Protein AF-A0A453L7Y2-F1 (afdb_monomer_lite)

Organism: Aegilops tauschii subsp. strangulata (NCBI:txid200361)

Sequence (68 aa):
TKRRPLPHLRHSITIQRPPVLQSEAPTMAAAAKIAPSMLSSDFANLASEAERMVRLGADWLHMDVMDG

pLDDT: mean 79.35, std 20.18, range [39.97, 98.38]

Foldseek 3Di:
DDDDDDDDDDPPPDPDDPDDPPPPPPPPPPDDAAAEELVPDDPVPSVVVLVVCVVVPHPYHHYDDDPD

Secondary structure (DSSP, 8-state):
--PPPPP--------PPPP---------PPPP----BGGGS-GGGHHHHHHHHHHTT-SS-B------

Radius of gyration: 34.91 Å; chains: 1; bounding box: 59×22×103 Å

InterPro domains:
  IPR000056 Ribulose-phosphate 3-epimerase-like [PF00834] (33-68)
  IPR000056 Ribulose-phosphate 3-epimerase-like [PTHR11749] (32-68)
  IPR011060 Ribulose-phosphate binding barrel [SSF51366] (33-68)
  IPR013785 Aldolase-type TIM barrel [G3DSA:3.20.20.70] (27-68)

Structure (mmCIF, N/CA/C/O backbone):
data_AF-A0A453L7Y2-F1
#
_entry.id   AF-A0A453L7Y2-F1
#
loop_
_atom_site.group_PDB
_atom_site.id
_atom_site.type_symbol
_atom_site.label_atom_id
_atom_site.label_alt_id
_atom_site.label_comp_id
_atom_site.label_asym_id
_atom_site.label_entity_id
_atom_site.label_seq_id
_atom_site.pdbx_PDB_ins_code
_atom_site.Cartn_x
_atom_site.Cartn_y
_atom_site.Cartn_z
_atom_site.occupancy
_atom_site.B_iso_or_equiv
_atom_site.auth_seq_id
_atom_site.auth_comp_id
_atom_site.auth_asym_id
_atom_site.auth_atom_id
_atom_site.pdbx_PDB_model_num
ATOM 1 N N . THR A 1 1 ? -43.011 4.388 94.818 1.00 45.78 1 THR A N 1
ATOM 2 C CA . THR A 1 1 ? -43.175 5.046 93.499 1.00 45.78 1 THR A CA 1
ATOM 3 C C . THR A 1 1 ? -41.984 4.712 92.607 1.00 45.78 1 THR A C 1
ATOM 5 O O . THR A 1 1 ? -40.943 5.348 92.687 1.00 45.78 1 THR A O 1
ATOM 8 N N . LYS A 1 2 ? -42.084 3.629 91.818 1.00 39.97 2 LYS A N 1
ATOM 9 C CA . LYS A 1 2 ? -40.989 3.116 90.971 1.00 39.97 2 LYS A CA 1
ATOM 10 C C . LYS A 1 2 ? -40.808 4.009 89.733 1.00 39.97 2 LYS A C 1
ATOM 12 O O . LYS A 1 2 ? -41.700 4.057 88.893 1.00 39.97 2 LYS A O 1
ATOM 17 N N . ARG A 1 3 ? -39.669 4.700 89.606 1.00 46.81 3 ARG A N 1
ATOM 18 C CA . ARG A 1 3 ? -39.277 5.403 88.369 1.00 46.81 3 ARG A CA 1
ATOM 19 C C . ARG A 1 3 ? -38.748 4.366 87.367 1.00 46.81 3 ARG A C 1
ATOM 21 O O . ARG A 1 3 ? -37.765 3.693 87.659 1.00 46.81 3 ARG A O 1
ATOM 28 N N . ARG A 1 4 ? -39.421 4.189 86.224 1.00 46.88 4 ARG A N 1
ATOM 29 C CA . ARG A 1 4 ? -38.911 3.393 85.088 1.00 46.88 4 ARG A CA 1
ATOM 30 C C . ARG A 1 4 ? -37.772 4.164 84.399 1.00 46.88 4 ARG A C 1
ATOM 32 O O . ARG A 1 4 ? -37.924 5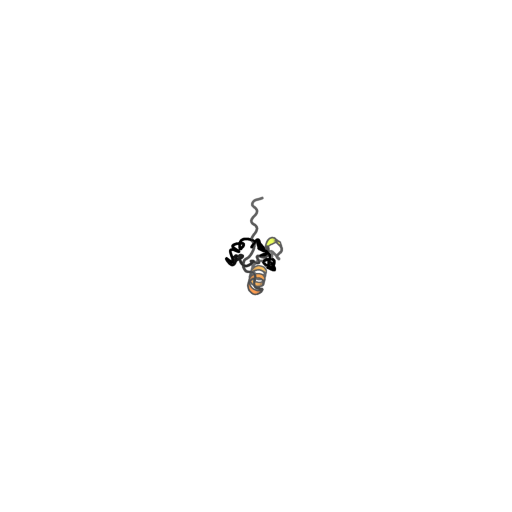.374 84.236 1.00 46.88 4 ARG A O 1
ATOM 39 N N . PRO A 1 5 ? -36.675 3.518 83.968 1.00 48.19 5 PRO A N 1
ATOM 40 C CA . PRO A 1 5 ? -35.674 4.187 83.148 1.00 48.19 5 PRO A CA 1
ATOM 41 C C . PRO A 1 5 ? -36.161 4.252 81.690 1.00 48.19 5 PRO A C 1
ATOM 43 O O . PRO A 1 5 ? -36.736 3.293 81.176 1.00 48.19 5 PRO A O 1
ATOM 46 N N . LEU A 1 6 ? -35.969 5.403 81.043 1.00 54.59 6 LEU A N 1
ATOM 47 C CA . LEU A 1 6 ? -36.298 5.624 79.630 1.00 54.59 6 LEU A CA 1
ATOM 48 C C . LEU A 1 6 ? -35.305 4.878 78.715 1.00 54.59 6 LEU A C 1
ATOM 50 O O . LEU A 1 6 ? -34.111 4.841 79.029 1.00 54.59 6 LEU A O 1
ATOM 54 N N . PRO A 1 7 ? -35.757 4.313 77.579 1.00 49.69 7 PRO A N 1
ATOM 55 C CA . PRO A 1 7 ? -34.864 3.683 76.621 1.00 49.69 7 PRO A CA 1
ATOM 56 C C . PRO A 1 7 ? -34.072 4.758 75.870 1.00 49.69 7 PRO A C 1
ATOM 58 O O . PRO A 1 7 ? -34.606 5.724 75.330 1.00 49.69 7 PRO A O 1
ATOM 61 N N . HIS A 1 8 ? -32.763 4.582 75.879 1.00 53.47 8 HIS A N 1
ATOM 62 C CA . HIS A 1 8 ? -31.766 5.424 75.234 1.00 53.47 8 HIS A CA 1
ATOM 63 C C . HIS A 1 8 ? -31.914 5.309 73.710 1.00 53.47 8 HIS A C 1
ATOM 65 O O . HIS A 1 8 ? -31.637 4.254 73.138 1.00 53.47 8 HIS A O 1
ATOM 71 N N . LEU A 1 9 ? -32.332 6.393 73.046 1.00 53.47 9 LEU A N 1
ATOM 72 C CA . LEU A 1 9 ? -32.267 6.510 71.588 1.00 53.47 9 LEU A CA 1
ATOM 73 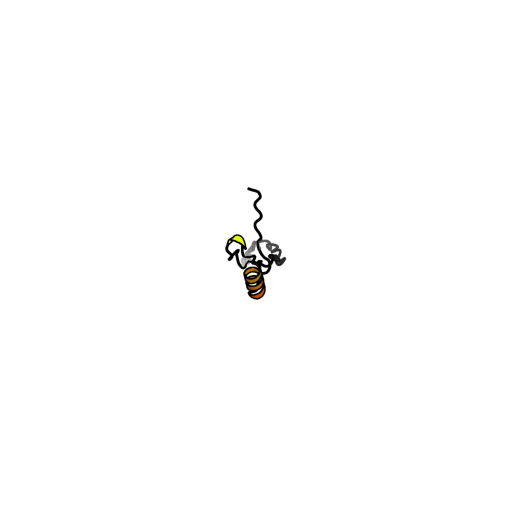C C . LEU A 1 9 ? -30.795 6.520 71.147 1.00 53.47 9 LEU A C 1
ATOM 75 O O . LEU A 1 9 ? -30.089 7.520 71.300 1.00 53.47 9 LEU A O 1
ATOM 79 N N . ARG A 1 10 ? -30.329 5.411 70.566 1.00 52.56 10 ARG A N 1
ATOM 80 C CA . ARG A 1 10 ? -29.068 5.374 69.820 1.00 52.56 10 ARG A CA 1
ATOM 81 C C . ARG A 1 10 ? -29.298 6.009 68.450 1.00 52.56 10 ARG A C 1
ATOM 83 O O . ARG A 1 10 ? -29.849 5.376 67.558 1.00 52.56 10 ARG A O 1
ATOM 90 N N . HIS A 1 11 ? -28.874 7.257 68.291 1.00 52.06 11 HIS A N 1
ATOM 91 C CA . HIS A 1 11 ? -28.845 7.924 66.993 1.00 52.06 11 HIS A CA 1
ATOM 92 C C . HIS A 1 11 ? -27.640 7.393 66.207 1.00 52.06 11 HIS A C 1
ATOM 94 O O . HIS A 1 11 ? -26.523 7.884 66.355 1.00 52.06 11 HIS A O 1
ATOM 100 N N . SER A 1 12 ? -27.839 6.344 65.409 1.00 56.19 12 SER A N 1
ATOM 101 C CA . SER A 1 12 ? -26.836 5.905 64.439 1.00 56.19 12 SER A CA 1
ATOM 102 C C . SER A 1 12 ? -26.799 6.907 63.284 1.00 56.19 12 SER A C 1
ATOM 104 O O . SER A 1 12 ? -27.633 6.857 62.379 1.00 56.19 12 SER A O 1
ATOM 106 N N . ILE A 1 13 ? -25.849 7.838 63.326 1.00 58.75 13 ILE A N 1
ATOM 107 C CA . ILE A 1 13 ? -25.559 8.730 62.201 1.00 58.75 13 ILE A CA 1
ATOM 108 C C . ILE A 1 13 ? -24.874 7.882 61.128 1.00 58.75 13 ILE A C 1
ATOM 110 O O . ILE A 1 13 ? -23.701 7.533 61.241 1.00 58.75 13 ILE A O 1
ATOM 114 N N . THR A 1 14 ? -25.629 7.503 60.101 1.00 57.62 14 THR A N 1
ATOM 115 C CA . THR A 1 14 ? -25.071 6.855 58.912 1.00 57.62 14 THR A CA 1
ATOM 116 C C . THR A 1 14 ? -24.484 7.954 58.035 1.00 57.62 14 THR A C 1
ATOM 118 O O . THR A 1 14 ? -25.233 8.751 57.473 1.00 57.62 14 THR A O 1
ATOM 121 N N . ILE A 1 15 ? -23.155 8.031 57.930 1.00 60.69 15 ILE A N 1
ATOM 122 C CA . ILE A 1 15 ? -22.502 8.920 56.962 1.00 60.69 15 ILE A CA 1
ATOM 123 C C . ILE A 1 15 ? -22.739 8.320 55.574 1.00 60.69 15 ILE A C 1
ATOM 125 O O . ILE A 1 15 ? -22.063 7.374 55.171 1.00 60.69 15 ILE A O 1
ATOM 129 N N . GLN A 1 16 ? -23.734 8.838 54.854 1.00 57.34 16 GLN A N 1
ATOM 130 C CA . GLN A 1 16 ? -23.922 8.504 53.448 1.00 57.34 16 GLN A CA 1
ATOM 131 C C . GLN A 1 16 ? -22.837 9.214 52.634 1.00 57.34 16 GLN A C 1
ATOM 133 O O . GLN A 1 16 ? -22.745 10.440 52.615 1.00 57.34 16 GLN A O 1
ATOM 138 N N . ARG A 1 17 ? -21.976 8.420 51.995 1.00 57.53 17 ARG A N 1
ATOM 139 C CA . ARG A 1 17 ? -20.989 8.893 51.018 1.00 57.53 17 ARG A CA 1
ATOM 140 C C . ARG A 1 17 ? -21.753 9.609 49.889 1.00 57.53 17 ARG A C 1
ATOM 142 O O . ARG A 1 17 ? -22.741 9.039 49.422 1.00 57.53 17 ARG A O 1
ATOM 149 N N . PRO A 1 18 ? -21.355 10.819 49.458 1.00 58.69 18 PRO A N 1
ATOM 150 C CA . PRO A 1 18 ? -22.060 11.503 48.380 1.00 58.69 18 PRO A CA 1
ATOM 151 C C . PRO A 1 18 ? -22.027 10.642 47.107 1.00 58.69 18 PRO A C 1
ATOM 153 O O . PRO A 1 18 ? -21.016 9.971 46.863 1.00 58.69 18 PRO A O 1
ATOM 156 N N . PRO A 1 19 ? -23.107 10.630 46.305 1.00 61.53 19 PRO A N 1
ATOM 157 C CA . PRO A 1 19 ? -23.113 9.917 45.040 1.00 61.53 19 PRO A CA 1
ATOM 158 C C . PRO A 1 19 ? -22.039 10.531 44.144 1.00 61.53 19 PRO A C 1
ATOM 160 O O . PRO A 1 19 ? -22.071 11.721 43.831 1.00 61.53 19 PRO A O 1
ATOM 163 N N . VAL A 1 20 ? -21.057 9.717 43.760 1.00 67.75 20 VAL A N 1
ATOM 164 C CA . VAL A 1 20 ? -20.134 10.072 42.685 1.00 67.75 20 VAL A CA 1
ATOM 165 C C . VAL A 1 20 ? -21.004 10.242 41.443 1.00 67.75 20 VAL A C 1
ATOM 167 O O . VAL A 1 20 ? -21.621 9.277 41.001 1.00 67.75 20 VAL A O 1
ATOM 170 N N . LEU A 1 21 ? -21.100 11.465 40.916 1.00 61.88 21 LEU A N 1
ATOM 171 C CA . LEU A 1 21 ? -21.672 11.727 39.597 1.00 61.88 21 LEU A CA 1
ATOM 172 C C . LEU A 1 21 ? -20.775 11.026 38.570 1.00 61.88 21 LEU A C 1
ATOM 174 O O . LEU A 1 21 ? -19.791 11.588 38.096 1.00 61.88 21 LEU A O 1
ATOM 178 N N . GLN A 1 22 ? -21.066 9.757 38.293 1.00 57.53 22 GLN A N 1
ATOM 179 C CA . GLN A 1 22 ? -20.458 9.010 37.204 1.00 57.53 22 GLN A CA 1
ATOM 180 C C . GLN A 1 22 ? -21.027 9.597 35.914 1.00 57.53 22 GLN A C 1
ATOM 182 O O . GLN A 1 22 ? -22.189 9.378 35.579 1.00 57.53 22 GLN A O 1
ATOM 187 N N . SER A 1 23 ? -20.238 10.417 35.221 1.00 59.75 23 SER A N 1
ATOM 188 C CA . SER A 1 23 ? -20.581 10.855 33.875 1.00 59.75 23 SER A CA 1
ATOM 189 C C . SER A 1 23 ? -20.463 9.649 32.943 1.00 59.75 23 SER A C 1
ATOM 191 O O . SER A 1 23 ? -19.406 9.406 32.365 1.00 59.75 23 SER A O 1
ATOM 193 N N . GLU A 1 24 ? -21.535 8.876 32.804 1.00 58.94 24 GLU A N 1
ATOM 194 C CA . GLU A 1 24 ? -21.656 7.821 31.793 1.00 58.94 24 GLU A CA 1
ATOM 195 C C . GLU A 1 24 ? -21.965 8.423 30.413 1.00 58.94 24 GLU A C 1
ATOM 197 O O . GLU A 1 24 ? -22.918 8.046 29.736 1.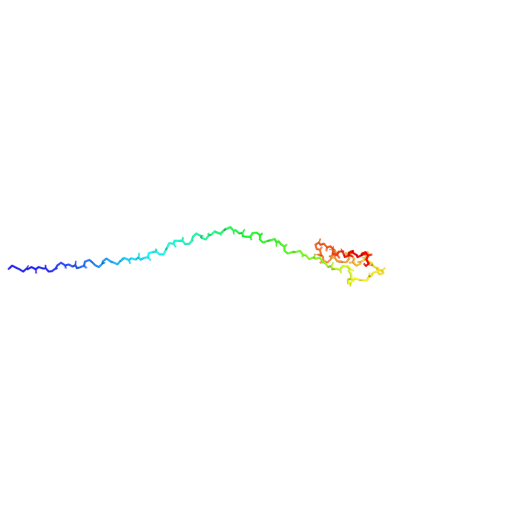00 58.94 24 GLU A O 1
ATOM 202 N N . ALA A 1 25 ? -21.168 9.398 29.975 1.00 63.25 25 ALA A N 1
ATOM 203 C CA . ALA A 1 25 ? -21.093 9.653 28.548 1.00 63.25 25 ALA A CA 1
ATOM 204 C C . ALA A 1 25 ? -20.320 8.465 27.959 1.00 63.25 25 ALA A C 1
ATOM 206 O O . ALA A 1 25 ? -19.186 8.235 28.392 1.00 63.25 25 ALA A O 1
ATOM 207 N N . PRO A 1 26 ? -20.880 7.686 27.014 1.00 63.06 26 PRO A N 1
ATOM 208 C CA . PRO A 1 26 ? -20.073 6.712 26.312 1.00 63.06 26 PRO A CA 1
ATOM 209 C C . PRO A 1 26 ? -18.979 7.509 25.611 1.00 63.06 26 PRO A C 1
ATOM 211 O O . PRO A 1 26 ? -19.257 8.303 24.711 1.00 63.06 26 PRO A O 1
ATOM 214 N N . THR A 1 27 ? -17.734 7.343 26.051 1.00 65.19 27 THR A N 1
ATOM 215 C CA . THR A 1 27 ? -16.586 7.788 25.275 1.00 65.19 27 THR A CA 1
ATOM 216 C C . THR A 1 27 ? -16.705 7.042 23.957 1.00 65.19 27 THR A C 1
ATOM 218 O O . THR A 1 27 ? -16.425 5.846 23.896 1.00 65.19 27 THR A O 1
ATOM 221 N N . MET A 1 28 ? -17.208 7.711 22.919 1.00 65.56 28 MET A N 1
ATOM 222 C CA . MET A 1 28 ? -17.177 7.213 21.550 1.00 65.56 28 MET A CA 1
ATOM 223 C C . MET A 1 28 ? -15.708 7.185 21.147 1.00 65.56 28 MET A C 1
ATOM 225 O O . MET A 1 28 ? -15.194 8.111 20.522 1.00 65.56 28 MET A O 1
ATOM 229 N N . ALA A 1 29 ? -15.003 6.159 21.619 1.00 73.38 29 ALA A N 1
ATOM 230 C CA . ALA A 1 29 ? -13.637 5.895 21.240 1.00 73.38 29 ALA A CA 1
ATOM 231 C C . ALA A 1 29 ? -13.635 5.757 19.720 1.00 73.38 29 ALA A C 1
ATOM 233 O O . ALA A 1 29 ? -14.424 4.993 19.158 1.00 73.38 29 ALA A O 1
ATOM 234 N N . ALA A 1 30 ? -12.801 6.555 19.057 1.00 80.94 30 ALA A N 1
ATOM 235 C CA . ALA A 1 30 ? -12.662 6.484 17.615 1.00 80.94 30 ALA A CA 1
ATOM 236 C C . ALA A 1 30 ? -12.349 5.035 17.214 1.00 80.94 30 ALA A C 1
ATOM 238 O O . ALA A 1 30 ? -11.484 4.393 17.814 1.00 80.94 30 ALA A O 1
ATOM 239 N N . ALA A 1 31 ? -13.076 4.512 16.225 1.00 90.00 31 ALA A N 1
ATOM 240 C CA . ALA A 1 31 ? -12.824 3.175 15.711 1.00 90.00 31 ALA A CA 1
ATOM 241 C C . ALA A 1 31 ? -11.391 3.096 15.163 1.00 90.00 31 ALA A C 1
ATOM 243 O O . ALA A 1 31 ? -10.967 3.980 14.415 1.00 90.00 31 ALA A O 1
ATOM 244 N N . ALA A 1 32 ? -10.656 2.046 15.535 1.00 93.19 32 ALA A N 1
ATOM 245 C CA . ALA A 1 32 ? -9.306 1.825 15.033 1.00 93.19 32 ALA A CA 1
ATOM 246 C C . ALA A 1 32 ? -9.325 1.659 13.505 1.00 93.19 32 ALA A C 1
ATOM 248 O O . ALA A 1 32 ? -10.217 1.008 12.958 1.00 93.19 32 ALA A O 1
ATOM 249 N N . LYS A 1 33 ? -8.336 2.258 12.837 1.00 96.00 33 LYS A N 1
ATOM 250 C CA . LYS A 1 33 ? -8.146 2.209 11.384 1.00 96.00 33 LYS A CA 1
ATOM 251 C C . LYS A 1 33 ? -6.840 1.506 11.053 1.00 96.00 33 LYS A C 1
ATOM 253 O O . LYS A 1 33 ? -5.835 1.750 11.721 1.00 96.00 33 LYS A O 1
ATOM 258 N N . ILE A 1 34 ? -6.855 0.655 10.031 1.00 97.19 34 ILE A N 1
ATOM 259 C CA . ILE A 1 34 ? -5.678 -0.092 9.578 1.00 97.19 34 ILE A CA 1
ATOM 260 C C . ILE A 1 34 ? -5.196 0.475 8.242 1.00 97.19 34 ILE A C 1
ATOM 262 O O . ILE A 1 34 ? -5.936 0.476 7.259 1.00 97.19 34 ILE A O 1
ATOM 266 N N . ALA A 1 35 ? -3.942 0.932 8.214 1.00 98.06 35 ALA A N 1
ATOM 267 C CA . ALA A 1 35 ? -3.294 1.490 7.031 1.00 98.06 35 ALA A CA 1
ATOM 268 C C . ALA A 1 35 ? -1.916 0.836 6.802 1.00 98.06 35 ALA A C 1
ATOM 270 O O . ALA A 1 35 ? -0.935 1.254 7.418 1.00 98.06 35 ALA A O 1
ATOM 271 N N . PRO A 1 36 ? -1.816 -0.214 5.963 1.00 97.69 36 PRO A N 1
ATOM 272 C CA . PRO A 1 36 ? -0.544 -0.870 5.656 1.00 97.69 36 PRO A CA 1
ATOM 273 C C . PRO A 1 36 ? 0.445 0.089 4.976 1.00 97.69 36 PRO A C 1
ATOM 275 O O . PRO A 1 36 ? 0.044 0.845 4.091 1.00 97.69 36 PRO A O 1
ATOM 278 N N . SER A 1 37 ? 1.730 0.044 5.356 1.00 97.62 37 SER A N 1
ATOM 279 C CA . SER A 1 37 ? 2.789 0.830 4.698 1.00 97.62 37 SER A CA 1
ATOM 280 C C . SER A 1 37 ? 3.151 0.232 3.344 1.00 97.62 37 SER A C 1
ATOM 282 O O . SER A 1 37 ? 3.597 -0.916 3.248 1.00 97.62 37 SER A O 1
ATOM 284 N N . MET A 1 38 ? 3.014 1.046 2.299 1.00 97.56 38 MET A N 1
ATOM 285 C CA . MET A 1 38 ? 3.382 0.660 0.940 1.00 97.56 38 MET A CA 1
ATOM 286 C C . MET A 1 38 ? 4.902 0.561 0.747 1.00 97.56 38 MET A C 1
ATOM 288 O O . MET A 1 38 ? 5.331 -0.120 -0.180 1.00 97.56 38 MET A O 1
ATOM 292 N N . LEU A 1 39 ? 5.725 1.118 1.651 1.00 96.62 39 LEU A N 1
ATOM 293 C CA . LEU A 1 39 ? 7.182 0.917 1.614 1.00 96.62 39 LEU A CA 1
ATOM 294 C C . LEU A 1 39 ? 7.602 -0.543 1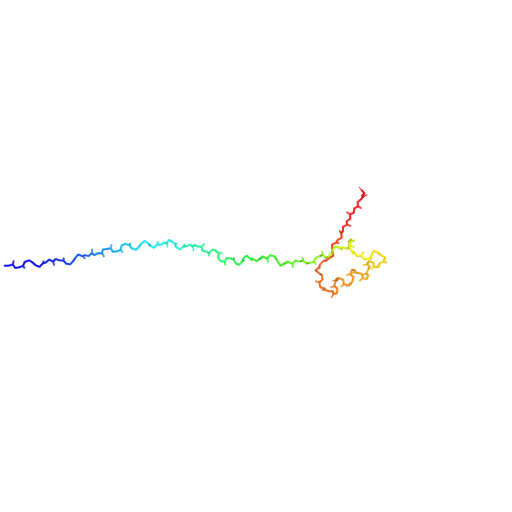.818 1.00 96.62 39 LEU A C 1
ATOM 296 O O . LEU A 1 39 ? 8.699 -0.929 1.426 1.00 96.62 39 LEU A O 1
ATOM 300 N N . SER A 1 40 ? 6.744 -1.348 2.449 1.00 96.94 40 SER A N 1
ATOM 301 C CA . SER A 1 40 ? 6.992 -2.777 2.684 1.00 96.94 40 SER A CA 1
ATOM 302 C C . SER A 1 40 ? 6.479 -3.678 1.551 1.00 96.94 40 SER A C 1
ATOM 304 O O . SER A 1 40 ? 6.538 -4.899 1.677 1.00 96.94 40 SER A O 1
ATOM 306 N N . SER A 1 41 ? 5.927 -3.101 0.479 1.00 97.44 41 SER A N 1
ATOM 307 C CA . SER A 1 41 ? 5.330 -3.842 -0.640 1.00 97.44 41 SER A CA 1
ATOM 308 C C . SER A 1 41 ? 6.341 -4.128 -1.753 1.00 97.44 41 SER A C 1
ATOM 310 O O . SER A 1 41 ? 7.426 -3.551 -1.803 1.00 97.44 41 SER A O 1
ATOM 312 N N . ASP A 1 42 ? 5.963 -4.998 -2.691 1.00 97.62 42 ASP A N 1
ATOM 313 C CA . ASP A 1 42 ? 6.703 -5.150 -3.943 1.00 97.62 42 ASP A CA 1
ATOM 314 C C . ASP A 1 42 ? 6.486 -3.926 -4.850 1.00 97.62 42 ASP A C 1
ATOM 316 O O . ASP A 1 42 ? 5.433 -3.753 -5.469 1.00 97.62 42 ASP A O 1
ATOM 320 N N . PHE A 1 43 ? 7.508 -3.076 -4.948 1.00 95.94 43 PHE A N 1
ATOM 321 C CA . PHE A 1 43 ? 7.476 -1.861 -5.763 1.00 95.94 43 PHE A CA 1
ATOM 322 C C . PHE A 1 43 ? 7.352 -2.132 -7.264 1.00 95.94 43 PHE A C 1
ATOM 324 O O . PHE A 1 43 ? 6.807 -1.289 -7.980 1.00 95.94 43 PHE A O 1
ATOM 331 N N . ALA A 1 44 ? 7.811 -3.290 -7.753 1.00 97.94 44 ALA A N 1
ATOM 332 C CA . ALA A 1 44 ? 7.661 -3.642 -9.164 1.00 97.94 44 ALA A CA 1
ATOM 333 C C . ALA A 1 44 ? 6.191 -3.899 -9.537 1.00 97.94 44 ALA A C 1
ATOM 335 O O . ALA A 1 44 ? 5.826 -3.807 -10.709 1.00 97.94 44 ALA A O 1
ATOM 336 N N . ASN A 1 45 ? 5.341 -4.182 -8.545 1.00 97.44 45 ASN A N 1
ATOM 337 C CA . ASN A 1 45 ? 3.931 -4.506 -8.727 1.00 97.44 45 ASN A CA 1
ATOM 338 C C . ASN A 1 45 ? 3.015 -3.723 -7.764 1.00 97.44 45 ASN A C 1
ATOM 340 O O . ASN A 1 45 ? 2.031 -4.247 -7.233 1.00 97.44 45 ASN A O 1
ATOM 344 N N . LEU A 1 46 ? 3.330 -2.442 -7.546 1.00 97.38 46 LEU A N 1
ATOM 345 C CA . LEU A 1 46 ? 2.693 -1.612 -6.518 1.00 97.38 46 LEU A CA 1
ATOM 346 C C . LEU A 1 46 ? 1.164 -1.521 -6.659 1.00 97.38 46 LEU A C 1
ATOM 348 O O . LEU A 1 46 ? 0.447 -1.524 -5.661 1.00 97.38 46 LEU A O 1
ATOM 352 N N . ALA A 1 47 ? 0.657 -1.473 -7.895 1.00 97.69 47 ALA A N 1
ATOM 353 C CA . ALA A 1 47 ? -0.778 -1.414 -8.166 1.00 97.69 47 ALA A CA 1
ATOM 354 C C . ALA A 1 47 ? -1.511 -2.671 -7.665 1.00 97.69 47 ALA A C 1
ATOM 356 O O . ALA A 1 47 ? -2.541 -2.562 -7.002 1.00 97.69 47 ALA A O 1
ATOM 357 N N . SER A 1 48 ? -0.952 -3.857 -7.926 1.00 98.31 48 SER A N 1
ATOM 358 C CA . SER A 1 48 ? -1.533 -5.121 -7.468 1.00 98.31 48 SER A CA 1
ATOM 359 C C . SER A 1 48 ? -1.442 -5.274 -5.951 1.00 98.31 48 SER A C 1
ATOM 361 O O . SER A 1 48 ? -2.361 -5.825 -5.347 1.00 98.31 48 SER A O 1
ATOM 363 N N . GLU A 1 49 ? -0.355 -4.813 -5.326 1.00 98.25 49 GLU A N 1
ATOM 364 C CA . GLU A 1 49 ? -0.215 -4.840 -3.865 1.00 98.25 49 GLU A CA 1
ATOM 365 C C . GLU A 1 49 ? -1.221 -3.899 -3.193 1.00 98.25 49 GLU A C 1
ATOM 367 O O . GLU A 1 49 ? -1.901 -4.301 -2.247 1.00 98.25 49 GLU A O 1
ATOM 372 N N . ALA A 1 50 ? -1.402 -2.688 -3.729 1.00 97.88 50 ALA A N 1
ATOM 373 C CA . ALA A 1 50 ? -2.406 -1.740 -3.252 1.00 97.88 50 ALA A CA 1
ATOM 374 C C . ALA A 1 50 ? -3.826 -2.323 -3.360 1.00 97.88 50 ALA A C 1
ATOM 376 O O . ALA A 1 50 ? -4.581 -2.311 -2.384 1.00 97.88 50 ALA A O 1
ATOM 377 N N . GLU A 1 51 ? -4.175 -2.899 -4.515 1.00 98.31 51 GLU A N 1
ATOM 378 C CA . GLU A 1 51 ? -5.473 -3.550 -4.716 1.00 98.31 51 GLU A CA 1
ATOM 379 C C . GLU A 1 51 ? -5.666 -4.732 -3.755 1.00 98.31 51 GLU A C 1
ATOM 381 O O . GLU A 1 51 ? -6.737 -4.887 -3.162 1.00 98.31 51 GLU A O 1
ATOM 386 N N . ARG A 1 52 ? -4.624 -5.546 -3.546 1.00 98.38 52 ARG A N 1
ATOM 387 C CA . ARG A 1 52 ? -4.645 -6.658 -2.590 1.00 98.38 52 ARG A CA 1
ATOM 388 C C . ARG A 1 52 ? -4.954 -6.173 -1.174 1.00 98.38 52 ARG A C 1
ATOM 390 O O . ARG A 1 52 ? -5.798 -6.782 -0.522 1.00 98.38 52 ARG A O 1
ATOM 397 N N . MET A 1 53 ? -4.325 -5.093 -0.710 1.00 98.00 53 MET A N 1
ATOM 398 C CA . MET A 1 53 ? -4.561 -4.547 0.636 1.00 98.00 53 MET A CA 1
ATOM 399 C C . MET A 1 53 ? -5.981 -4.018 0.810 1.00 98.00 53 MET A C 1
ATOM 401 O O . MET A 1 53 ? -6.644 -4.356 1.792 1.00 98.00 53 MET A O 1
ATOM 405 N N . VAL A 1 54 ? -6.477 -3.249 -0.162 1.00 97.62 54 VAL A N 1
ATOM 406 C CA . VAL A 1 54 ? -7.857 -2.739 -0.139 1.00 97.62 54 VAL A CA 1
ATOM 407 C C . VAL A 1 54 ? -8.854 -3.900 -0.131 1.00 97.62 54 VAL A C 1
ATOM 409 O O . VAL A 1 54 ? -9.777 -3.921 0.682 1.00 97.62 54 VAL A O 1
ATOM 412 N N . ARG A 1 55 ? -8.634 -4.928 -0.962 1.00 98.31 55 ARG A N 1
ATOM 413 C CA . ARG A 1 55 ? -9.474 -6.138 -0.991 1.00 98.31 55 ARG A CA 1
ATOM 414 C C . ARG A 1 55 ? -9.448 -6.937 0.314 1.00 98.31 55 ARG A C 1
ATOM 416 O O . ARG A 1 55 ? -10.433 -7.603 0.618 1.00 98.31 55 ARG A O 1
ATOM 423 N N . LEU A 1 56 ? -8.349 -6.894 1.066 1.00 98.00 56 LEU A N 1
ATOM 424 C CA . LEU A 1 56 ? -8.215 -7.549 2.374 1.00 98.00 56 LEU A CA 1
ATOM 425 C C . LEU A 1 56 ? -8.811 -6.728 3.530 1.00 98.00 56 LEU A C 1
ATOM 427 O O . LEU A 1 56 ? -8.797 -7.195 4.667 1.00 98.00 56 LEU A O 1
ATOM 431 N N . GLY A 1 57 ? -9.366 -5.546 3.248 1.00 97.44 57 GLY A N 1
ATOM 432 C CA . GLY A 1 57 ? -10.064 -4.726 4.236 1.00 97.44 57 GLY A CA 1
ATOM 433 C C . GLY A 1 57 ? -9.191 -3.671 4.909 1.00 97.44 57 GLY A C 1
ATOM 434 O O . GLY A 1 57 ? -9.525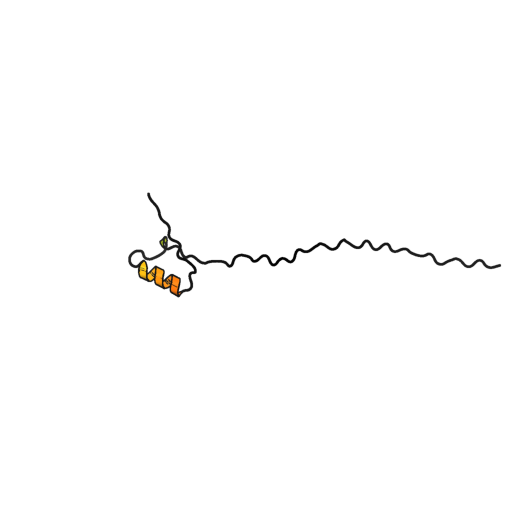 -3.234 6.008 1.00 97.44 57 GLY A O 1
ATOM 435 N N . ALA A 1 58 ? -8.088 -3.256 4.281 1.00 97.81 58 ALA A N 1
ATOM 436 C CA . ALA A 1 58 ? -7.395 -2.047 4.708 1.00 97.81 58 ALA A CA 1
ATOM 437 C C . ALA A 1 58 ? -8.341 -0.841 4.599 1.00 97.81 58 ALA A C 1
ATOM 439 O O . ALA A 1 58 ? -8.985 -0.646 3.566 1.00 97.81 58 ALA A O 1
ATOM 440 N N . ASP A 1 59 ? -8.413 -0.025 5.652 1.00 97.75 59 ASP A N 1
ATOM 441 C CA . ASP A 1 59 ? -9.206 1.201 5.617 1.00 97.75 59 ASP A CA 1
ATOM 442 C C . ASP A 1 59 ? -8.568 2.207 4.660 1.00 97.75 59 ASP A C 1
ATOM 444 O O . ASP A 1 59 ? -9.260 2.775 3.819 1.00 97.75 59 ASP A O 1
ATOM 448 N N . TRP A 1 60 ? -7.249 2.392 4.789 1.00 97.69 60 TRP A N 1
ATOM 449 C CA . TRP A 1 60 ? -6.420 3.305 4.000 1.00 97.69 60 TRP A CA 1
ATOM 450 C C . TRP A 1 60 ? -5.115 2.624 3.572 1.00 97.69 60 TRP A C 1
ATOM 452 O O . TRP A 1 60 ? -4.779 1.537 4.035 1.00 97.69 60 TRP A O 1
ATOM 462 N N . LEU A 1 61 ? -4.350 3.291 2.709 1.00 97.69 61 LEU A N 1
ATOM 463 C CA . LEU A 1 61 ? -2.981 2.909 2.364 1.00 97.69 61 LEU A CA 1
ATOM 464 C C . LEU A 1 61 ? -2.025 3.957 2.928 1.00 97.69 61 LEU A C 1
ATOM 466 O O . LEU A 1 61 ? -2.229 5.154 2.718 1.00 97.69 61 LEU A O 1
ATOM 470 N N . HIS A 1 62 ? -0.994 3.518 3.644 1.00 98.00 62 HIS A N 1
ATOM 471 C CA . HIS A 1 62 ? 0.022 4.415 4.174 1.00 98.00 62 HIS A CA 1
ATOM 472 C C . HIS A 1 62 ? 1.109 4.630 3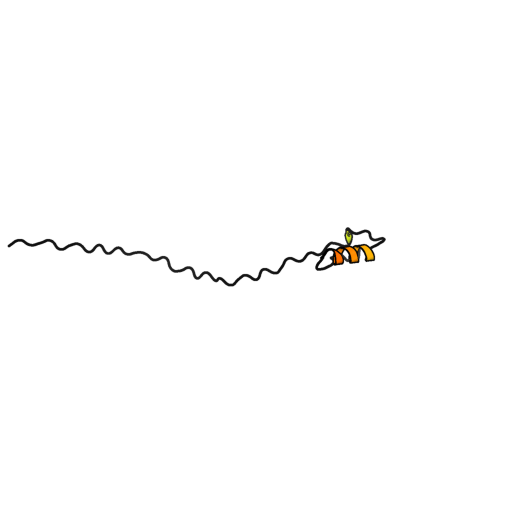.113 1.00 98.00 62 HIS A C 1
ATOM 474 O O . HIS A 1 62 ? 1.817 3.694 2.731 1.00 98.00 62 HIS A O 1
ATOM 480 N N . MET A 1 63 ? 1.177 5.862 2.601 1.00 96.06 63 MET A N 1
ATOM 481 C CA . MET A 1 63 ? 2.110 6.288 1.558 1.00 96.06 63 MET A CA 1
ATOM 482 C C . MET A 1 63 ? 3.152 7.223 2.158 1.00 96.06 63 MET A C 1
ATOM 484 O O . MET A 1 63 ? 2.851 8.363 2.504 1.00 96.06 63 MET A O 1
ATOM 488 N N . ASP A 1 64 ? 4.376 6.726 2.245 1.00 94.62 64 ASP A N 1
ATOM 489 C CA . ASP A 1 64 ? 5.529 7.482 2.707 1.00 94.62 64 ASP A CA 1
ATOM 490 C C . ASP A 1 64 ? 6.184 8.197 1.512 1.00 94.62 64 ASP A C 1
ATOM 492 O O . ASP A 1 64 ? 6.578 7.559 0.533 1.00 94.62 64 ASP A O 1
ATOM 496 N N . VAL A 1 65 ? 6.295 9.525 1.578 1.00 93.81 65 VAL A N 1
ATOM 497 C CA . VAL A 1 65 ? 6.967 10.350 0.562 1.00 93.81 65 VAL A CA 1
ATOM 498 C C . VAL A 1 65 ? 8.233 10.926 1.177 1.00 93.81 65 VAL A C 1
ATOM 500 O O . VAL A 1 65 ? 8.168 11.566 2.222 1.00 93.81 65 VAL A O 1
ATOM 503 N N . MET A 1 66 ? 9.367 10.708 0.515 1.00 93.44 66 MET A N 1
ATOM 504 C CA . MET A 1 66 ? 10.678 11.207 0.930 1.00 93.44 66 MET A CA 1
ATOM 505 C C . MET A 1 66 ? 11.284 12.026 -0.211 1.00 93.44 66 MET A C 1
ATOM 507 O O . MET A 1 66 ? 11.194 11.618 -1.371 1.00 93.44 66 MET A O 1
ATOM 511 N N . ASP A 1 67 ? 11.879 13.170 0.110 1.00 94.56 67 ASP A N 1
ATOM 512 C CA . ASP A 1 67 ? 12.493 14.108 -0.838 1.00 94.56 67 ASP A CA 1
ATOM 513 C C . ASP A 1 67 ? 14.026 13.987 -0.939 1.00 94.56 67 ASP A C 1
ATOM 515 O O . ASP A 1 67 ? 14.595 14.464 -1.924 1.00 94.56 67 ASP A O 1
ATOM 519 N N . GLY A 1 68 ? 14.672 13.286 0.002 1.00 82.56 68 GLY A N 1
ATOM 520 C CA . GLY A 1 68 ? 16.107 12.962 -0.024 1.00 82.56 68 GLY A CA 1
ATOM 521 C C . GLY A 1 68 ? 16.820 13.215 1.293 1.00 82.56 68 GLY A C 1
ATOM 522 O O . GLY A 1 68 ? 16.669 14.324 1.844 1.00 82.56 68 GLY A O 1
#